Protein AF-A0A7X9BGU6-F1 (afdb_monomer_lite)

Foldseek 3Di:
DDDDDDDDDDPDDDDPPPPVVVVVCPQPVPCVVVDDCHVQPADDDDPCLVVVVDDDDDPPDDDPDDDDDDDFGHWAAQDCDPLVVQLVVLVVCVVVVVDPDPVRSVVSNVVSVVSVVVCVVQPHGGHDPSRVVSVVSVVVSVVVND

Secondary structure (DSSP, 8-state):
-------------SSTTSHHHHTTSTTTGGGGGS---GGGPPPPPPHHHHTT-PPPPPTT--------------B--SSSSHHHHHHHHHHHHHHTT-SS-HHHHHHHHHHHHHHHHHHHHH-TTPBPHHHHHHHHHHHHHHHHH-

Radius of gyration: 27.12 Å; chains: 1; bounding box: 100×24×58 Å

Sequence (146 aa):
MNKQSKMRRALGSGVAGVAALAMLATGTAHAANGTYYSSKQPYIVPQQALDMSYSAAPEGYTITYTEMLARHGSRGLSSYKYDALLKLMGQTASEVGGFVSEEAEQTFMANVQAIIDANVENGYGMLTGQGATQHQGIGSRAYQRN

pLDDT: mean 84.42, std 22.29, range [35.47, 98.81]

Structure (mmCIF, N/CA/C/O backbone):
data_AF-A0A7X9BGU6-F1
#
_entry.id   AF-A0A7X9BGU6-F1
#
loop_
_atom_site.group_PDB
_atom_site.id
_atom_site.type_symbol
_atom_site.label_atom_id
_atom_site.label_alt_id
_atom_site.label_comp_id
_atom_site.label_asym_id
_atom_site.label_entity_id
_atom_site.label_seq_id
_atom_site.pdbx_PDB_ins_code
_atom_site.Cartn_x
_atom_site.Cartn_y
_atom_site.Cartn_z
_atom_site.occupancy
_atom_site.B_iso_or_equiv
_atom_site.auth_seq_id
_atom_site.auth_comp_id
_atom_site.auth_asym_id
_atom_site.auth_atom_id
_atom_site.pdbx_PDB_model_num
ATOM 1 N N . MET A 1 1 ? 80.464 1.778 -5.301 1.00 38.81 1 MET A N 1
ATOM 2 C CA . MET A 1 1 ? 80.170 3.170 -5.709 1.00 38.81 1 MET A CA 1
ATOM 3 C C . MET A 1 1 ? 79.458 3.141 -7.057 1.00 38.81 1 MET A C 1
ATOM 5 O O . MET A 1 1 ? 80.130 2.949 -8.052 1.00 38.81 1 MET A O 1
ATOM 9 N N . ASN A 1 2 ? 78.123 3.213 -7.098 1.00 38.19 2 ASN A N 1
ATOM 10 C CA . ASN A 1 2 ? 77.386 4.219 -7.878 1.00 38.19 2 ASN A CA 1
ATOM 11 C C . ASN A 1 2 ? 75.885 4.136 -7.540 1.00 38.19 2 ASN A C 1
ATOM 13 O O . ASN A 1 2 ? 75.330 3.048 -7.410 1.00 38.19 2 ASN A O 1
ATOM 17 N N . LYS A 1 3 ? 75.269 5.296 -7.312 1.00 40.50 3 LYS A N 1
ATOM 18 C CA . LYS A 1 3 ? 73.901 5.502 -6.808 1.00 40.50 3 LYS A CA 1
ATOM 19 C C . LYS A 1 3 ? 72.955 5.887 -7.959 1.00 40.50 3 LYS A C 1
ATOM 21 O O . LYS A 1 3 ? 73.365 6.615 -8.852 1.00 40.50 3 LYS A O 1
ATOM 26 N N . GLN A 1 4 ? 71.670 5.554 -7.771 1.00 42.66 4 GLN A N 1
ATOM 27 C CA . GLN A 1 4 ? 70.460 6.032 -8.480 1.00 42.66 4 GLN A CA 1
ATOM 28 C C . GLN A 1 4 ? 70.170 5.367 -9.847 1.00 42.66 4 GLN A C 1
ATOM 30 O O . GLN A 1 4 ? 71.077 5.125 -10.618 1.00 42.66 4 GLN A O 1
ATOM 35 N N . SER A 1 5 ? 68.928 5.026 -10.224 1.00 40.66 5 SER A N 1
ATOM 36 C CA . SER A 1 5 ? 67.700 5.793 -10.009 1.00 40.66 5 SER A CA 1
ATOM 37 C C . SER A 1 5 ? 66.396 4.957 -10.085 1.00 40.66 5 SER A C 1
ATOM 39 O O . SER A 1 5 ? 66.222 4.130 -10.973 1.00 40.66 5 SER A O 1
ATOM 41 N N . LYS A 1 6 ? 65.471 5.301 -9.174 1.00 41.75 6 LYS A N 1
ATOM 42 C CA . LYS A 1 6 ? 64.017 5.503 -9.360 1.00 41.75 6 LYS A CA 1
ATOM 43 C C . LYS A 1 6 ? 63.105 4.298 -9.666 1.00 41.75 6 LYS A C 1
ATOM 45 O O . LYS A 1 6 ? 62.684 4.056 -10.788 1.00 41.75 6 LYS A O 1
ATOM 50 N N . MET A 1 7 ? 62.671 3.661 -8.576 1.00 44.88 7 MET A N 1
ATOM 51 C CA . MET A 1 7 ? 61.271 3.619 -8.108 1.00 44.88 7 MET A CA 1
ATOM 52 C C . MET A 1 7 ? 60.188 3.868 -9.187 1.00 44.88 7 MET A C 1
ATOM 54 O O . MET A 1 7 ? 59.762 5.001 -9.405 1.00 44.88 7 MET A O 1
ATOM 58 N N . ARG A 1 8 ? 59.677 2.795 -9.804 1.00 42.44 8 ARG A N 1
ATOM 59 C CA . 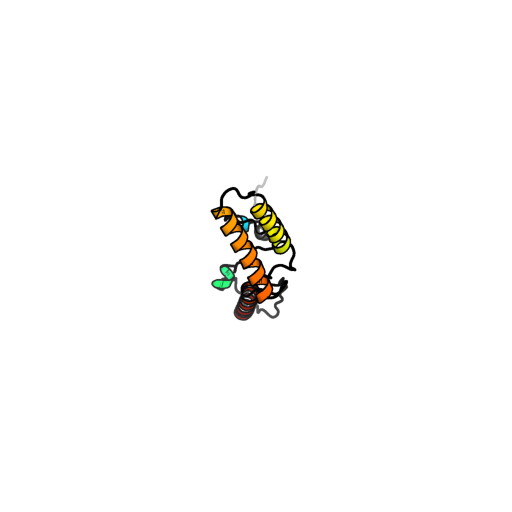ARG A 1 8 ? 58.374 2.798 -10.487 1.00 42.44 8 ARG A CA 1
ATOM 60 C C . ARG A 1 8 ? 57.310 2.371 -9.478 1.00 42.44 8 ARG A C 1
ATOM 62 O O . ARG A 1 8 ? 57.190 1.196 -9.148 1.00 42.44 8 ARG A O 1
ATOM 69 N N . ARG A 1 9 ? 56.597 3.360 -8.933 1.00 40.16 9 ARG A N 1
ATOM 70 C CA . ARG A 1 9 ? 55.419 3.168 -8.079 1.00 40.16 9 ARG A CA 1
ATOM 71 C C . ARG A 1 9 ? 54.343 2.422 -8.867 1.00 40.16 9 ARG A C 1
ATOM 73 O O . ARG A 1 9 ? 53.975 2.844 -9.959 1.00 40.16 9 ARG A O 1
ATOM 80 N N . ALA A 1 10 ? 53.856 1.337 -8.277 1.00 40.97 10 ALA A N 1
ATOM 81 C CA . ALA A 1 10 ? 52.674 0.615 -8.707 1.00 40.97 10 ALA A CA 1
ATOM 82 C C . ALA A 1 10 ? 51.470 1.570 -8.757 1.00 40.97 10 ALA A C 1
ATOM 84 O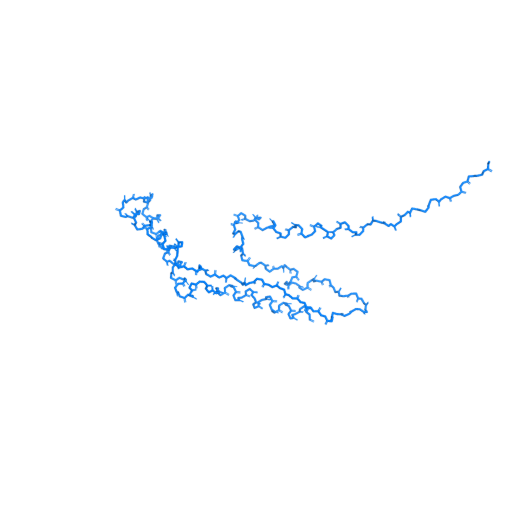 O . ALA A 1 10 ? 51.040 2.096 -7.732 1.00 40.97 10 ALA A O 1
ATOM 85 N N . LEU A 1 11 ? 50.951 1.807 -9.959 1.00 43.06 11 LEU A N 1
ATOM 86 C CA . LEU A 1 11 ? 49.657 2.435 -10.187 1.00 43.06 11 LEU A CA 1
ATOM 87 C C . LEU A 1 11 ? 48.675 1.286 -10.430 1.00 43.06 11 LEU A C 1
ATOM 89 O O . LEU A 1 11 ? 48.576 0.775 -11.540 1.00 43.06 11 LEU A O 1
ATOM 93 N N . GLY A 1 12 ? 48.042 0.780 -9.375 1.00 41.66 12 GLY A N 1
ATOM 94 C CA . GLY A 1 12 ? 47.244 -0.435 -9.517 1.00 41.66 12 GLY A CA 1
ATOM 95 C C . GLY A 1 12 ? 46.487 -0.831 -8.266 1.00 41.66 12 GLY A C 1
ATOM 96 O O . GLY A 1 12 ? 46.653 -1.948 -7.807 1.00 41.66 12 GLY A O 1
ATOM 97 N N . SER A 1 13 ? 45.686 0.073 -7.701 1.00 47.66 13 SER A N 1
ATOM 98 C CA . SER A 1 13 ? 44.652 -0.280 -6.715 1.00 47.66 13 SER A CA 1
ATOM 99 C C . SER A 1 13 ? 43.884 0.977 -6.304 1.00 47.66 13 SER A C 1
ATOM 101 O O . SER A 1 13 ? 44.252 1.638 -5.338 1.00 47.66 13 SER A O 1
ATOM 103 N N . GLY A 1 14 ? 42.850 1.357 -7.055 1.00 44.28 14 GLY A N 1
ATOM 104 C CA . GLY A 1 14 ? 42.048 2.539 -6.702 1.00 44.28 14 GLY A CA 1
ATOM 105 C C . GLY A 1 14 ? 40.561 2.484 -7.038 1.00 44.28 14 GLY A C 1
ATOM 106 O O . GLY A 1 14 ? 39.813 3.292 -6.510 1.00 44.28 14 GLY A O 1
ATOM 107 N N . VAL A 1 15 ? 40.098 1.547 -7.874 1.00 48.00 15 VAL A N 1
ATOM 108 C CA . VAL A 1 15 ? 38.728 1.631 -8.427 1.00 48.00 15 VAL A CA 1
ATOM 109 C C . VAL A 1 15 ? 37.765 0.580 -7.857 1.00 48.00 15 VAL A C 1
ATOM 111 O O . VAL A 1 15 ? 36.555 0.767 -7.901 1.00 48.00 15 VAL A O 1
ATOM 114 N N . ALA A 1 16 ? 38.255 -0.487 -7.222 1.00 44.34 16 ALA A N 1
ATOM 115 C CA . ALA A 1 16 ? 37.383 -1.571 -6.751 1.00 44.34 16 ALA A CA 1
ATOM 116 C C . ALA A 1 16 ? 36.647 -1.286 -5.421 1.00 44.34 16 ALA A C 1
ATOM 118 O O . ALA A 1 16 ? 35.746 -2.032 -5.053 1.00 44.34 16 ALA A O 1
ATOM 119 N N . GLY A 1 17 ? 37.007 -0.222 -4.690 1.00 35.47 17 GLY A N 1
ATOM 120 C CA . GLY A 1 17 ? 36.494 0.024 -3.333 1.00 35.47 17 GLY A CA 1
ATOM 121 C C . GLY A 1 17 ? 35.159 0.773 -3.241 1.00 35.47 17 GLY A C 1
ATOM 122 O O . GLY A 1 17 ? 34.499 0.702 -2.210 1.00 35.47 17 GLY A O 1
ATOM 123 N N . VAL A 1 18 ? 34.740 1.489 -4.290 1.00 44.72 18 VAL A N 1
ATOM 124 C CA . VAL A 1 18 ? 33.593 2.419 -4.194 1.00 44.72 18 VAL A CA 1
ATOM 125 C C . VAL A 1 18 ? 32.257 1.749 -4.547 1.00 44.72 18 VAL A C 1
ATOM 127 O O . VAL A 1 18 ? 31.220 2.121 -4.005 1.00 44.72 18 VAL A O 1
ATOM 130 N N . ALA A 1 19 ? 32.261 0.707 -5.384 1.00 44.03 19 ALA A N 1
ATOM 131 C CA . ALA A 1 19 ? 31.024 0.060 -5.834 1.00 44.03 19 ALA A CA 1
ATOM 132 C C . ALA A 1 19 ? 30.300 -0.729 -4.723 1.00 44.03 19 ALA A C 1
ATOM 134 O O . ALA A 1 19 ? 29.073 -0.816 -4.726 1.00 44.03 19 ALA A O 1
ATOM 135 N N . ALA A 1 20 ? 31.035 -1.264 -3.741 1.00 39.53 20 ALA A N 1
ATOM 136 C CA . ALA A 1 20 ? 30.449 -2.074 -2.672 1.00 39.53 20 ALA A CA 1
ATOM 137 C C . ALA A 1 20 ? 29.720 -1.243 -1.597 1.00 39.53 20 ALA A C 1
ATOM 139 O O . ALA A 1 20 ? 28.788 -1.744 -0.972 1.00 39.53 20 ALA A O 1
ATOM 140 N N . LEU A 1 21 ? 30.084 0.034 -1.402 1.00 37.50 21 LEU A N 1
ATOM 141 C CA . LEU A 1 21 ? 29.443 0.882 -0.386 1.00 37.50 21 LEU A CA 1
ATOM 142 C C . LEU A 1 21 ? 28.041 1.365 -0.796 1.00 37.50 21 LEU A C 1
ATOM 144 O O . LEU A 1 21 ? 27.200 1.596 0.069 1.00 37.50 21 LEU A O 1
ATOM 148 N N . ALA A 1 22 ? 27.757 1.484 -2.097 1.00 46.12 22 ALA A N 1
ATOM 149 C CA . ALA A 1 22 ? 26.467 1.985 -2.579 1.00 46.12 22 ALA A CA 1
ATOM 150 C C . ALA A 1 22 ? 25.320 0.967 -2.416 1.00 46.12 22 ALA A C 1
ATOM 152 O O . ALA A 1 22 ? 24.167 1.360 -2.242 1.00 46.12 22 ALA A O 1
ATOM 153 N N . MET A 1 23 ? 25.621 -0.338 -2.422 1.00 41.81 23 MET A N 1
ATOM 154 C CA . MET A 1 23 ? 24.595 -1.388 -2.326 1.00 41.81 23 MET A CA 1
ATOM 155 C C . MET A 1 23 ? 24.080 -1.630 -0.899 1.00 41.81 23 MET A C 1
ATOM 157 O O . MET A 1 23 ? 23.014 -2.214 -0.729 1.00 41.81 23 MET A O 1
ATOM 161 N N . LEU A 1 24 ? 24.789 -1.153 0.129 1.00 37.25 24 LEU A N 1
ATOM 162 C CA . LEU A 1 24 ? 24.379 -1.287 1.534 1.00 37.25 24 LEU A CA 1
ATOM 163 C C . LEU A 1 24 ? 23.443 -0.160 2.011 1.00 37.25 24 LEU A C 1
ATOM 165 O O . LEU A 1 24 ? 22.804 -0.302 3.051 1.00 37.25 24 LEU A O 1
ATOM 169 N N . ALA A 1 25 ? 23.329 0.943 1.264 1.00 43.69 25 ALA A N 1
ATOM 170 C CA . ALA A 1 25 ? 22.575 2.123 1.695 1.00 43.69 25 ALA A CA 1
ATOM 171 C C . ALA A 1 25 ? 21.079 2.094 1.323 1.00 43.69 25 ALA A C 1
ATOM 173 O O . ALA A 1 25 ? 20.278 2.809 1.921 1.00 43.69 25 ALA A O 1
ATOM 174 N N . THR A 1 26 ? 20.658 1.278 0.355 1.00 47.28 26 THR A N 1
ATOM 175 C CA . THR A 1 26 ? 19.276 1.333 -0.158 1.00 47.28 26 THR A CA 1
ATOM 176 C C . THR A 1 26 ? 18.253 0.637 0.742 1.00 47.28 26 THR A C 1
ATOM 178 O O . THR A 1 26 ? 17.073 0.977 0.685 1.00 47.28 26 THR A O 1
ATOM 181 N N . GLY A 1 27 ? 18.684 -0.281 1.616 1.00 43.56 27 GLY A N 1
ATOM 182 C CA . GLY A 1 27 ? 17.794 -1.000 2.537 1.00 43.56 27 GLY A CA 1
ATOM 183 C C . GLY A 1 27 ? 17.466 -0.260 3.841 1.00 43.56 27 GLY A C 1
ATOM 184 O O . GLY A 1 27 ? 16.444 -0.548 4.459 1.00 43.56 27 GLY A O 1
ATOM 185 N N . THR A 1 28 ? 18.303 0.693 4.264 1.00 45.38 28 THR A N 1
ATOM 186 C CA . THR A 1 28 ? 18.206 1.359 5.580 1.00 45.38 28 THR A CA 1
ATOM 187 C C . THR A 1 28 ? 17.890 2.854 5.505 1.00 45.38 28 THR A C 1
ATOM 189 O O . THR A 1 28 ? 17.472 3.433 6.504 1.00 45.38 28 THR A O 1
ATOM 192 N N . ALA A 1 29 ? 18.018 3.489 4.335 1.00 47.06 29 ALA A N 1
ATOM 193 C CA . ALA A 1 29 ? 17.922 4.947 4.209 1.00 47.06 29 ALA A CA 1
ATOM 194 C C . ALA A 1 29 ? 16.522 5.557 4.437 1.00 47.06 29 ALA A C 1
ATOM 196 O O . ALA A 1 29 ? 16.408 6.775 4.517 1.00 47.06 29 ALA A O 1
ATOM 197 N N . HIS A 1 30 ? 15.450 4.766 4.548 1.00 54.19 30 HIS A N 1
ATOM 198 C CA . HIS A 1 30 ? 14.084 5.308 4.451 1.00 54.19 30 HIS A CA 1
ATOM 199 C C . HIS A 1 30 ? 13.278 5.335 5.758 1.00 54.19 30 HIS A C 1
ATOM 201 O O . HIS A 1 30 ? 12.177 5.874 5.765 1.00 54.19 30 HIS A O 1
ATOM 207 N N . ALA A 1 31 ? 13.851 4.900 6.889 1.00 53.16 31 ALA A N 1
ATOM 208 C CA . ALA A 1 31 ? 13.346 5.290 8.215 1.00 53.16 31 ALA A CA 1
ATOM 209 C C . ALA A 1 31 ? 13.680 6.762 8.567 1.00 53.16 31 ALA A C 1
ATOM 211 O O . ALA A 1 31 ? 13.370 7.229 9.662 1.00 53.16 31 ALA A O 1
ATOM 212 N N . ALA A 1 32 ? 14.319 7.499 7.647 1.00 51.91 32 ALA A N 1
ATOM 213 C CA . ALA A 1 32 ? 14.853 8.843 7.862 1.00 51.91 32 ALA A CA 1
ATOM 214 C C . ALA A 1 32 ? 13.796 9.904 8.229 1.00 51.91 32 ALA A C 1
ATOM 216 O O . ALA A 1 32 ? 14.144 10.890 8.868 1.00 51.91 32 ALA A O 1
ATOM 217 N N . ASN A 1 33 ? 12.515 9.681 7.908 1.00 60.72 33 ASN A N 1
ATOM 218 C CA . ASN A 1 33 ? 11.415 10.597 8.252 1.00 60.72 33 ASN A CA 1
ATOM 219 C C . ASN A 1 33 ? 10.553 10.108 9.435 1.00 60.72 33 ASN A C 1
ATOM 221 O O . ASN A 1 33 ? 9.403 10.517 9.566 1.00 60.72 33 ASN A O 1
ATOM 225 N N . GLY A 1 34 ? 11.059 9.189 10.267 1.00 67.69 34 GLY A N 1
ATOM 226 C CA . GLY A 1 34 ? 10.332 8.689 11.444 1.00 67.69 34 GLY A CA 1
ATOM 227 C C . GLY A 1 34 ? 9.149 7.766 11.125 1.00 67.69 34 GLY A C 1
ATOM 228 O O . GLY A 1 34 ? 8.305 7.522 11.983 1.00 67.69 34 GLY A O 1
ATOM 229 N N . THR A 1 35 ? 9.074 7.243 9.898 1.00 78.00 35 THR A N 1
ATOM 230 C CA . THR A 1 35 ? 8.050 6.279 9.476 1.00 78.00 35 THR A CA 1
ATOM 231 C C . THR A 1 35 ? 8.645 4.877 9.367 1.00 78.00 35 THR A C 1
ATOM 233 O O . THR A 1 35 ? 9.721 4.673 8.807 1.00 78.00 35 THR A O 1
ATOM 236 N N . TYR A 1 36 ? 7.942 3.888 9.925 1.00 90.69 36 TYR A N 1
ATOM 237 C CA . TYR A 1 36 ? 8.439 2.516 10.091 1.00 90.69 36 TYR A CA 1
ATOM 238 C C . TYR A 1 36 ? 7.528 1.499 9.389 1.00 90.69 36 TYR A C 1
ATOM 240 O O . TYR A 1 36 ? 6.998 0.576 10.003 1.00 90.69 36 TYR A O 1
ATOM 248 N N . TYR A 1 37 ? 7.331 1.656 8.077 1.00 91.44 37 TYR A N 1
ATOM 249 C CA . TYR A 1 37 ? 6.396 0.823 7.303 1.00 91.44 37 TYR A CA 1
ATOM 250 C C . TYR A 1 37 ? 6.916 -0.577 6.946 1.00 91.44 37 TYR A C 1
ATOM 252 O O . TYR A 1 37 ? 6.183 -1.376 6.356 1.00 91.44 37 TYR A O 1
ATOM 260 N N . SER A 1 38 ? 8.162 -0.917 7.297 1.00 93.06 38 SER A N 1
ATOM 261 C CA . SER A 1 38 ? 8.778 -2.199 6.921 1.00 93.06 38 SER A CA 1
ATOM 262 C C . SER A 1 38 ? 8.647 -2.440 5.398 1.00 93.06 38 SER A C 1
ATOM 264 O O . SER A 1 38 ? 8.720 -1.512 4.595 1.00 93.06 38 SER A O 1
ATOM 266 N N . SER A 1 39 ? 8.384 -3.677 4.974 1.00 93.12 39 SER A N 1
ATOM 267 C CA . SER A 1 39 ? 8.146 -4.065 3.574 1.00 93.12 39 SER A CA 1
ATOM 268 C C . SER A 1 39 ? 6.837 -3.534 2.957 1.00 93.12 39 SER A C 1
ATOM 270 O O . SER A 1 39 ? 6.477 -3.971 1.858 1.00 93.12 39 SER A O 1
ATOM 272 N N . LYS A 1 40 ? 6.087 -2.669 3.662 1.00 95.25 40 LYS A N 1
ATOM 273 C CA . LYS A 1 40 ? 4.867 -1.992 3.174 1.00 95.25 40 LYS A CA 1
ATOM 274 C C . LYS A 1 40 ? 5.142 -0.536 2.792 1.00 95.25 40 LYS A C 1
ATOM 276 O O . LYS A 1 40 ? 4.219 0.153 2.375 1.00 95.25 40 LYS A O 1
ATOM 281 N N . GLN A 1 41 ? 6.395 -0.086 2.900 1.00 94.88 41 GLN A N 1
ATOM 282 C CA . GLN A 1 41 ? 6.846 1.199 2.378 1.00 94.88 41 GLN A CA 1
ATOM 283 C C . GLN A 1 41 ? 6.412 1.354 0.908 1.00 94.88 41 GLN A C 1
ATOM 285 O O . GLN A 1 41 ? 6.833 0.546 0.073 1.00 94.88 41 GLN A O 1
ATOM 290 N N . PRO A 1 42 ? 5.592 2.368 0.567 1.00 94.94 42 PRO A N 1
ATOM 291 C CA . PRO A 1 42 ? 5.272 2.659 -0.824 1.00 94.94 42 PRO A CA 1
ATOM 292 C C . PRO A 1 42 ? 6.538 2.935 -1.636 1.00 94.94 42 PRO A C 1
ATOM 294 O O . PRO A 1 42 ? 7.481 3.545 -1.124 1.00 94.94 42 PRO A O 1
ATOM 297 N N . TYR A 1 43 ? 6.551 2.507 -2.901 1.00 94.88 43 TYR A N 1
ATOM 298 C CA . TYR A 1 43 ? 7.681 2.753 -3.795 1.00 94.88 43 TYR A CA 1
ATOM 299 C C . TYR A 1 43 ? 7.913 4.257 -3.965 1.00 94.88 43 TYR A C 1
ATOM 301 O O . TYR A 1 43 ? 7.002 4.994 -4.350 1.00 94.88 43 TYR A O 1
ATOM 309 N N . ILE A 1 44 ? 9.142 4.690 -3.697 1.00 93.12 44 ILE A N 1
ATOM 310 C CA . ILE A 1 44 ? 9.597 6.063 -3.897 1.00 93.12 44 ILE A CA 1
ATOM 311 C C . ILE A 1 44 ? 10.355 6.096 -5.215 1.00 93.12 44 ILE A C 1
ATOM 313 O O . ILE A 1 44 ? 11.272 5.302 -5.434 1.00 93.12 44 ILE A O 1
ATOM 317 N N . VAL A 1 45 ? 9.961 7.003 -6.103 1.00 92.62 45 VAL A N 1
ATOM 318 C CA . VAL A 1 45 ? 10.645 7.164 -7.384 1.00 92.62 45 VAL A CA 1
ATOM 319 C C . VAL A 1 45 ? 12.030 7.771 -7.127 1.00 92.62 45 VAL A C 1
ATOM 321 O O . VAL A 1 45 ? 12.105 8.829 -6.503 1.00 92.62 45 VAL A O 1
ATOM 324 N N . PRO A 1 46 ? 13.129 7.145 -7.589 1.00 89.12 46 PRO A N 1
ATOM 325 C CA . PRO A 1 46 ? 14.458 7.733 -7.459 1.00 89.12 46 PRO A CA 1
ATOM 326 C C . PRO A 1 46 ? 14.554 9.042 -8.248 1.00 89.12 46 PRO A C 1
ATOM 328 O O . PRO A 1 46 ? 14.130 9.084 -9.401 1.00 89.12 46 PRO A O 1
ATOM 331 N N . GLN A 1 47 ? 15.180 10.076 -7.678 1.00 90.75 47 GLN A N 1
ATOM 332 C CA . GLN A 1 47 ? 15.328 11.380 -8.344 1.00 90.75 47 GLN A CA 1
ATOM 333 C C . GLN A 1 47 ? 16.029 11.265 -9.708 1.00 90.75 47 GLN A C 1
ATOM 335 O O . GLN A 1 47 ? 15.585 11.844 -10.692 1.00 90.75 47 GLN A O 1
ATOM 340 N N . GLN A 1 48 ? 17.059 10.419 -9.805 1.00 90.00 48 GLN A N 1
ATOM 341 C CA . GLN A 1 48 ? 17.751 10.137 -11.071 1.00 90.00 48 GLN A CA 1
ATOM 342 C C . GLN A 1 48 ? 16.820 9.595 -12.164 1.00 90.00 48 GLN A C 1
ATOM 344 O O . GLN A 1 48 ? 17.042 9.845 -13.344 1.00 90.00 48 GLN A O 1
ATOM 349 N N . ALA A 1 49 ? 15.775 8.859 -11.770 1.00 90.38 49 ALA A N 1
ATOM 350 C CA . ALA A 1 49 ? 14.780 8.325 -12.690 1.00 90.38 49 ALA A CA 1
ATOM 351 C C . ALA A 1 49 ? 13.791 9.398 -13.169 1.00 90.38 49 ALA A C 1
ATOM 353 O O . ALA A 1 49 ? 13.178 9.220 -14.215 1.00 90.38 49 ALA A O 1
ATOM 354 N N . LEU A 1 50 ? 13.597 10.471 -12.395 1.00 89.88 50 LEU A N 1
ATOM 355 C CA . LEU A 1 50 ? 12.761 11.612 -12.779 1.00 89.88 50 LEU A CA 1
ATOM 356 C C . LEU A 1 50 ? 13.512 12.536 -13.737 1.00 89.88 50 LEU A C 1
ATOM 358 O O . LEU A 1 50 ? 12.963 12.932 -14.759 1.00 89.88 50 LEU A O 1
ATOM 362 N N . ASP A 1 51 ? 14.779 12.810 -13.435 1.00 93.56 51 ASP A N 1
ATOM 363 C CA . ASP A 1 51 ? 15.603 13.744 -14.210 1.00 93.56 51 ASP A CA 1
ATOM 364 C C . ASP A 1 51 ? 16.327 13.066 -15.387 1.00 93.56 51 ASP A C 1
ATOM 366 O O . ASP A 1 51 ? 17.090 13.714 -16.100 1.00 93.56 51 ASP A O 1
ATOM 370 N N . MET A 1 52 ? 16.134 11.753 -15.568 1.00 90.44 52 MET A N 1
ATOM 371 C CA . MET A 1 52 ? 16.820 10.922 -16.568 1.00 90.44 52 MET A CA 1
ATOM 372 C C . MET A 1 52 ? 18.349 11.092 -16.552 1.00 90.44 52 MET A C 1
ATOM 374 O O . MET A 1 52 ? 19.015 11.020 -17.581 1.00 90.44 52 MET A O 1
ATOM 378 N N . SER A 1 53 ? 18.925 11.285 -15.364 1.00 93.81 53 SER A N 1
ATOM 379 C CA . SER A 1 53 ? 20.336 11.645 -15.162 1.00 93.81 53 SER A CA 1
ATOM 380 C C . SER A 1 53 ? 21.269 10.439 -14.991 1.00 93.81 53 SER A C 1
ATOM 382 O O . SER A 1 53 ? 22.328 10.529 -14.365 1.00 93.81 53 SER A O 1
ATOM 384 N N . TYR A 1 54 ? 20.883 9.287 -15.543 1.00 93.06 54 TYR A N 1
ATOM 385 C CA . TYR A 1 54 ? 21.739 8.104 -15.579 1.00 93.06 54 TYR A CA 1
ATOM 386 C C . TYR A 1 54 ? 22.936 8.323 -16.510 1.00 93.06 54 TYR A C 1
ATOM 388 O O . TYR A 1 54 ? 22.842 9.015 -17.521 1.00 93.06 54 TYR A O 1
ATOM 396 N N . SER A 1 55 ? 24.077 7.714 -16.182 1.00 93.25 55 SER A N 1
ATOM 397 C CA . SER A 1 55 ? 25.262 7.775 -17.038 1.00 93.25 55 SER A CA 1
ATOM 398 C C . SER A 1 55 ? 24.977 7.169 -18.412 1.00 93.25 55 SER A C 1
ATOM 400 O O . SER A 1 55 ? 24.462 6.053 -18.497 1.00 93.25 55 SER A O 1
ATOM 402 N N . ALA A 1 56 ? 25.371 7.873 -19.471 1.00 91.69 56 ALA A N 1
ATOM 403 C CA . ALA A 1 56 ? 25.300 7.362 -20.834 1.00 91.69 56 ALA A CA 1
ATOM 404 C C . ALA A 1 56 ? 26.276 6.192 -21.066 1.00 91.69 56 ALA A C 1
ATOM 406 O O . ALA A 1 56 ? 27.280 6.048 -20.360 1.00 91.69 56 ALA A O 1
ATOM 407 N N . ALA A 1 57 ? 25.996 5.377 -22.087 1.00 93.25 57 ALA A N 1
ATOM 408 C CA . ALA A 1 57 ? 26.957 4.398 -22.583 1.00 93.25 57 ALA A CA 1
ATOM 409 C C . ALA A 1 57 ? 28.216 5.114 -23.122 1.00 93.25 57 ALA A C 1
ATOM 411 O O . ALA A 1 57 ? 28.094 6.203 -23.692 1.00 93.25 57 ALA A O 1
ATOM 412 N N . PRO A 1 58 ? 29.422 4.538 -22.956 1.00 96.38 58 PRO A N 1
ATOM 413 C CA . PRO A 1 58 ? 30.633 5.097 -23.547 1.00 96.38 58 PRO A CA 1
ATOM 414 C C . PRO A 1 58 ? 30.540 5.200 -25.071 1.00 96.38 58 PRO A C 1
ATOM 416 O O . PRO A 1 58 ? 29.805 4.450 -25.716 1.00 96.38 58 PRO A O 1
ATOM 419 N N . GLU A 1 59 ? 31.348 6.083 -25.655 1.00 96.94 59 GLU A N 1
ATOM 420 C CA . GLU A 1 59 ? 31.463 6.192 -27.108 1.00 96.94 59 GLU A CA 1
ATOM 421 C C . GLU A 1 59 ? 31.804 4.827 -27.738 1.00 96.94 59 GLU A C 1
ATOM 423 O O . GLU A 1 59 ? 32.678 4.101 -27.260 1.00 96.94 59 GLU A O 1
ATOM 428 N N . GLY A 1 60 ? 31.075 4.461 -28.795 1.00 97.44 60 GLY A N 1
ATOM 429 C CA . GLY A 1 60 ? 31.216 3.174 -29.482 1.00 97.44 60 GLY A CA 1
ATOM 430 C C . GLY A 1 60 ? 30.419 2.009 -28.879 1.00 97.44 60 GLY A C 1
ATOM 431 O O . GLY A 1 60 ? 30.421 0.928 -29.466 1.00 97.44 60 GLY A O 1
ATOM 432 N N . TYR A 1 61 ? 29.709 2.205 -27.762 1.00 97.12 61 TYR A N 1
ATOM 433 C CA . TYR A 1 61 ? 28.843 1.190 -27.153 1.00 97.12 61 TYR A CA 1
ATOM 434 C C . TYR A 1 61 ? 27.363 1.546 -27.310 1.00 97.12 61 TYR A C 1
ATOM 436 O O . TYR A 1 61 ? 26.971 2.706 -27.212 1.00 97.1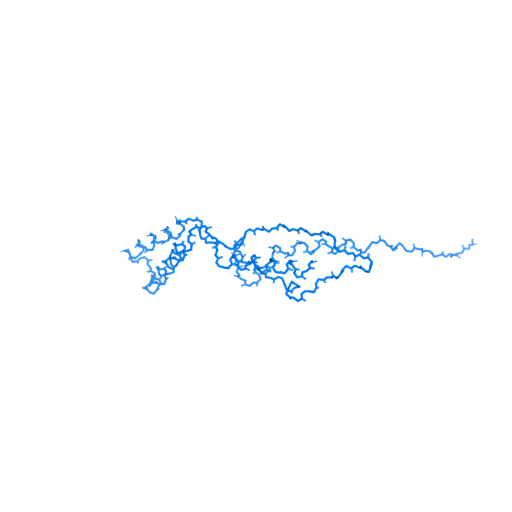2 61 TYR A O 1
ATOM 444 N N . THR A 1 62 ? 26.527 0.525 -27.505 1.00 95.31 62 THR A N 1
ATOM 445 C CA . THR A 1 62 ? 25.066 0.657 -27.522 1.00 95.31 62 THR A CA 1
ATOM 446 C C . THR A 1 62 ? 24.428 -0.362 -26.584 1.00 95.31 62 THR A C 1
ATOM 448 O O . THR A 1 62 ? 24.964 -1.455 -26.383 1.00 95.31 62 THR A O 1
ATOM 451 N N . ILE A 1 63 ? 23.291 -0.002 -25.993 1.00 93.75 63 ILE A N 1
ATOM 452 C CA . ILE A 1 63 ? 22.507 -0.901 -25.146 1.00 93.75 63 ILE A CA 1
ATOM 453 C C . ILE A 1 63 ? 21.727 -1.837 -26.070 1.00 93.75 63 ILE A C 1
ATOM 455 O O . ILE A 1 63 ? 20.882 -1.393 -26.839 1.00 93.75 63 ILE A O 1
ATOM 459 N N . THR A 1 64 ? 22.008 -3.137 -26.004 1.00 96.19 64 THR A N 1
ATOM 460 C CA . THR A 1 64 ? 21.332 -4.151 -26.836 1.00 96.19 64 THR A CA 1
ATOM 461 C C . THR A 1 64 ? 20.315 -4.991 -26.069 1.00 96.19 64 THR A C 1
ATOM 463 O O . THR A 1 64 ? 19.518 -5.697 -26.682 1.00 96.19 64 THR A O 1
ATOM 466 N N . TYR A 1 65 ? 20.334 -4.937 -24.736 1.00 96.69 65 TYR A N 1
ATOM 467 C CA . TYR A 1 65 ? 19.460 -5.727 -23.876 1.00 96.69 65 TYR A CA 1
ATOM 468 C C . TYR A 1 65 ? 19.192 -5.011 -22.552 1.00 96.69 65 TYR A C 1
ATOM 470 O O . TYR A 1 65 ? 20.061 -4.327 -22.008 1.00 96.69 65 TYR A O 1
ATOM 478 N N . THR A 1 66 ? 17.988 -5.201 -22.016 1.00 96.62 66 THR A N 1
ATOM 479 C CA . THR A 1 66 ? 17.605 -4.755 -20.677 1.00 96.62 66 THR A CA 1
ATOM 480 C C . THR A 1 66 ? 16.680 -5.787 -20.039 1.00 96.62 66 THR A C 1
ATOM 482 O O . THR A 1 66 ? 15.884 -6.422 -20.728 1.00 96.62 66 THR A O 1
ATOM 485 N N . GLU A 1 67 ? 16.762 -5.940 -18.721 1.00 96.75 67 GLU A N 1
ATOM 486 C CA . GLU A 1 67 ? 15.884 -6.818 -17.949 1.00 96.75 67 GLU A CA 1
ATOM 487 C C . GLU A 1 67 ? 15.437 -6.149 -16.649 1.00 96.75 67 GLU A C 1
ATOM 489 O O . GLU A 1 67 ? 16.074 -5.219 -16.144 1.00 96.75 67 GLU A O 1
ATOM 494 N N . MET A 1 68 ? 14.308 -6.610 -16.110 1.00 95.38 68 MET A N 1
ATOM 495 C CA . MET A 1 68 ? 13.743 -6.101 -14.867 1.00 95.38 68 MET A CA 1
ATOM 496 C C . MET A 1 68 ? 13.034 -7.217 -14.104 1.00 95.38 68 MET A C 1
ATOM 498 O O . MET A 1 68 ? 12.226 -7.953 -14.664 1.00 95.38 68 MET A O 1
ATOM 502 N N . LEU A 1 69 ? 13.264 -7.253 -12.793 1.00 97.38 69 LEU A N 1
ATOM 503 C CA . LEU A 1 69 ? 12.428 -7.961 -11.833 1.00 97.38 69 LEU A CA 1
ATOM 504 C C . LEU A 1 69 ? 11.855 -6.937 -10.855 1.00 97.38 69 LEU A C 1
ATOM 506 O O . LEU A 1 69 ? 12.599 -6.223 -10.185 1.00 97.38 69 LEU A O 1
ATOM 510 N N . ALA A 1 70 ? 10.532 -6.873 -10.763 1.00 96.25 70 ALA A N 1
ATOM 511 C CA . ALA A 1 70 ? 9.838 -6.008 -9.821 1.00 96.25 70 ALA A CA 1
ATOM 512 C C . ALA A 1 70 ? 8.860 -6.833 -8.981 1.00 96.25 70 ALA A C 1
ATOM 514 O O . ALA A 1 70 ? 8.144 -7.691 -9.499 1.00 96.25 70 ALA A O 1
ATOM 515 N N . ARG A 1 71 ? 8.800 -6.550 -7.675 1.00 98.00 71 ARG A N 1
ATOM 516 C CA . ARG A 1 71 ? 7.686 -7.004 -6.833 1.00 98.00 71 ARG A CA 1
ATOM 517 C C . ARG A 1 71 ? 6.393 -6.337 -7.316 1.00 98.00 71 ARG A C 1
ATOM 519 O O . ARG A 1 71 ? 6.456 -5.268 -7.907 1.00 98.00 71 ARG A O 1
ATOM 526 N N . HIS A 1 72 ? 5.242 -6.932 -7.004 1.00 98.19 72 HIS A N 1
ATOM 527 C CA . HIS A 1 72 ? 3.943 -6.266 -7.114 1.00 98.19 72 HIS A CA 1
ATOM 528 C C . HIS A 1 72 ? 3.904 -4.911 -6.369 1.00 98.19 72 HIS A C 1
ATOM 530 O O . HIS A 1 72 ? 4.574 -4.735 -5.347 1.00 98.19 72 HIS A O 1
ATOM 536 N N . GLY A 1 73 ? 3.045 -3.999 -6.832 1.00 97.88 73 GLY A N 1
ATOM 537 C CA . GLY A 1 73 ? 2.784 -2.709 -6.184 1.00 97.88 73 GLY A CA 1
ATOM 538 C C . GLY A 1 73 ? 1.972 -2.823 -4.888 1.00 97.88 73 GLY A C 1
ATOM 539 O O . GLY A 1 73 ? 1.628 -3.923 -4.444 1.00 97.88 73 GLY A O 1
ATOM 540 N N . SER A 1 74 ? 1.649 -1.682 -4.277 1.00 98.50 74 SER A N 1
ATOM 541 C CA . SER A 1 74 ? 0.803 -1.598 -3.076 1.00 98.50 74 SER A CA 1
ATOM 542 C C . SER A 1 74 ? -0.525 -2.357 -3.238 1.00 98.50 74 SER A C 1
ATOM 544 O O . SER A 1 74 ? -1.196 -2.264 -4.267 1.00 98.50 74 SER A O 1
ATOM 546 N N . ARG A 1 75 ? -0.919 -3.103 -2.202 1.00 98.75 75 ARG A N 1
ATOM 547 C CA . ARG A 1 75 ? -2.170 -3.877 -2.136 1.00 98.75 75 ARG A CA 1
ATOM 548 C C . ARG A 1 75 ? -2.938 -3.521 -0.865 1.00 98.75 75 ARG A C 1
ATOM 550 O O . ARG A 1 75 ? -2.325 -3.053 0.096 1.00 98.75 75 ARG A O 1
ATOM 557 N N . GLY A 1 76 ? -4.249 -3.753 -0.876 1.00 98.44 76 GLY A N 1
ATOM 558 C CA . GLY A 1 76 ? -5.093 -3.680 0.318 1.00 98.44 76 GLY A CA 1
ATOM 559 C C . GLY A 1 76 ? -4.762 -4.773 1.344 1.00 98.44 76 GLY A C 1
ATOM 560 O O . GLY A 1 76 ? -3.838 -5.576 1.162 1.00 98.44 76 GLY A O 1
ATOM 561 N N . LEU A 1 77 ? -5.533 -4.823 2.431 1.00 98.56 77 LEU A N 1
ATOM 562 C CA . LEU A 1 77 ? -5.470 -5.908 3.411 1.00 98.56 77 LEU A CA 1
ATOM 563 C C . LEU A 1 77 ? -5.750 -7.238 2.719 1.00 98.56 77 LEU A C 1
ATOM 565 O O . LEU A 1 77 ? -6.650 -7.326 1.898 1.00 98.56 77 LEU A O 1
ATOM 569 N N . SER A 1 78 ? -5.010 -8.291 3.063 1.00 98.12 78 SER A N 1
ATOM 570 C CA . SER A 1 78 ? -5.122 -9.588 2.380 1.00 98.12 78 SER A CA 1
ATOM 571 C C . SER A 1 78 ? -6.493 -10.254 2.521 1.00 98.12 78 SER A C 1
ATOM 573 O O . SER A 1 78 ? -6.881 -11.042 1.670 1.00 98.12 78 SER A O 1
ATOM 575 N N . SER A 1 79 ? -7.179 -9.992 3.630 1.00 98.50 79 SER A N 1
ATOM 576 C CA . SER A 1 79 ? -8.441 -10.611 4.033 1.00 98.50 79 SER A CA 1
ATOM 577 C C . SER A 1 79 ? -9.033 -9.812 5.192 1.00 98.50 79 SER A C 1
ATOM 579 O O . SER A 1 79 ? -8.276 -9.155 5.914 1.00 98.50 79 SER A O 1
ATOM 581 N N . TYR A 1 80 ? -10.334 -9.956 5.432 1.00 98.38 80 TYR A N 1
ATOM 582 C CA . TYR A 1 80 ? -10.995 -9.420 6.621 1.00 98.38 80 TYR A CA 1
ATOM 583 C C . TYR A 1 80 ? -10.449 -10.113 7.879 1.00 98.38 80 TYR A C 1
ATOM 585 O O . TYR A 1 80 ? -10.736 -11.285 8.124 1.00 98.38 80 TYR A O 1
ATOM 593 N N . LYS A 1 81 ? -9.553 -9.442 8.613 1.00 98.56 81 LYS A N 1
ATOM 594 C CA . LYS A 1 81 ? -8.824 -10.039 9.748 1.00 98.56 81 LYS A CA 1
ATOM 595 C C . LYS A 1 81 ? -8.396 -9.001 10.776 1.00 98.56 81 LYS A C 1
ATOM 597 O O . LYS A 1 81 ? -8.906 -9.012 11.885 1.00 98.56 81 LYS A O 1
ATOM 602 N N . TYR A 1 82 ? -7.430 -8.141 10.449 1.00 98.38 82 TYR A N 1
ATOM 603 C CA . TYR A 1 82 ? -6.914 -7.163 11.418 1.00 98.38 82 TYR A CA 1
ATOM 604 C C . TYR A 1 82 ? -7.985 -6.135 11.780 1.00 98.38 82 TYR A C 1
ATOM 606 O O . TYR A 1 82 ? -8.263 -5.888 12.945 1.00 98.38 82 TYR A O 1
ATOM 614 N N . ASP A 1 83 ? -8.612 -5.600 10.748 1.00 98.38 83 ASP A N 1
ATOM 615 C CA . ASP A 1 83 ? -9.766 -4.718 10.786 1.00 98.38 83 ASP A CA 1
ATOM 616 C C . ASP A 1 83 ? -10.989 -5.367 11.450 1.00 98.38 83 ASP A C 1
ATOM 618 O O . ASP A 1 83 ? -11.617 -4.747 12.304 1.00 98.38 83 ASP A O 1
ATOM 622 N N . ALA A 1 84 ? -11.280 -6.634 11.141 1.00 98.38 84 ALA A N 1
ATOM 623 C CA . ALA A 1 84 ? -12.345 -7.392 11.801 1.00 98.38 84 ALA A CA 1
ATOM 624 C C . ALA A 1 84 ? -12.144 -7.475 13.321 1.00 98.38 84 ALA A C 1
ATOM 626 O O . ALA A 1 84 ? -13.045 -7.169 14.100 1.00 98.38 84 ALA A O 1
ATOM 627 N N . LEU A 1 85 ? -10.939 -7.868 13.739 1.00 98.81 85 LEU A N 1
ATOM 628 C CA . LEU A 1 85 ? -10.598 -8.036 15.149 1.00 98.81 85 LEU A CA 1
ATOM 629 C C . LEU A 1 85 ? -10.589 -6.696 15.893 1.00 98.81 85 LEU A C 1
ATOM 631 O O . LEU A 1 85 ? -11.075 -6.629 17.019 1.00 98.81 85 LEU A O 1
ATOM 635 N N . LEU A 1 86 ? -10.101 -5.624 15.262 1.00 98.75 86 LEU A N 1
ATOM 636 C CA . LEU A 1 86 ? -10.159 -4.277 15.834 1.00 98.75 86 LEU A CA 1
ATOM 637 C C . LEU A 1 86 ? -11.598 -3.767 15.961 1.00 98.75 86 LEU A C 1
ATOM 639 O O . LEU A 1 86 ? -11.918 -3.133 16.962 1.00 98.75 86 LEU A O 1
ATOM 643 N N . LYS A 1 87 ? -12.477 -4.081 15.001 1.00 98.69 87 LYS A N 1
ATOM 644 C CA . LYS A 1 87 ? -13.901 -3.735 15.086 1.00 98.69 87 LYS A CA 1
ATOM 645 C C . LYS A 1 87 ? -14.569 -4.417 16.278 1.00 98.69 87 LYS A C 1
ATOM 647 O O . LYS A 1 87 ? -15.236 -3.738 17.050 1.00 98.69 87 LYS A O 1
ATOM 652 N N . LEU A 1 88 ? -14.345 -5.720 16.457 1.00 98.69 88 LEU A N 1
ATOM 653 C CA . LEU A 1 88 ? -14.882 -6.468 17.601 1.00 98.69 88 LEU A CA 1
ATOM 654 C C . LEU A 1 88 ? -14.350 -5.921 18.935 1.00 98.69 88 LEU A C 1
ATOM 656 O O . LEU A 1 88 ? -15.126 -5.690 19.856 1.00 98.69 88 LEU A O 1
ATOM 660 N N . MET A 1 89 ? -13.042 -5.649 19.023 1.00 98.81 89 MET A N 1
ATOM 661 C CA . MET A 1 89 ? -12.439 -5.034 20.211 1.00 98.81 89 MET A CA 1
ATOM 662 C C . MET A 1 89 ? -13.063 -3.667 20.522 1.00 98.81 89 MET A C 1
ATOM 664 O O . MET A 1 89 ? -13.385 -3.394 21.676 1.00 98.81 89 MET A O 1
ATOM 668 N N . GLY A 1 90 ? -13.242 -2.820 19.505 1.00 98.62 90 GLY A N 1
ATOM 669 C CA . GLY A 1 90 ? -13.860 -1.505 19.657 1.00 98.62 90 GLY A C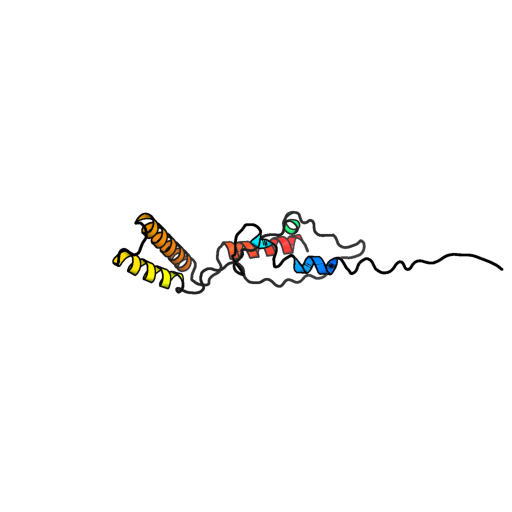A 1
ATOM 670 C C . GLY A 1 90 ? -15.315 -1.578 20.117 1.00 98.62 90 GLY A C 1
ATOM 671 O O . GLY A 1 90 ? -15.709 -0.814 20.989 1.00 98.62 90 GLY A O 1
ATOM 672 N N . GLN A 1 91 ? -16.093 -2.535 19.601 1.00 98.62 91 GLN A N 1
ATOM 673 C CA . GLN A 1 91 ? -17.475 -2.765 20.039 1.00 98.62 91 GLN A CA 1
ATOM 674 C C . GLN A 1 91 ? -17.543 -3.136 21.521 1.00 98.62 91 GLN A C 1
ATOM 676 O O . GLN A 1 91 ? -18.260 -2.491 22.279 1.00 98.62 91 GLN A O 1
ATOM 681 N N . THR A 1 92 ? -16.734 -4.103 21.963 1.00 98.75 92 THR A N 1
ATOM 682 C CA . THR A 1 92 ? -16.667 -4.456 23.388 1.00 98.75 92 THR A CA 1
ATOM 683 C C . THR A 1 92 ? -16.194 -3.280 24.242 1.00 98.75 92 THR A C 1
ATOM 685 O O . THR A 1 92 ? -16.751 -3.046 25.309 1.00 98.75 92 THR A O 1
ATOM 688 N N . ALA A 1 93 ? -15.195 -2.516 23.788 1.00 98.69 93 ALA A N 1
ATOM 689 C CA . ALA A 1 93 ? -14.720 -1.336 24.507 1.00 98.69 93 ALA A CA 1
ATOM 690 C C . ALA A 1 93 ? -15.809 -0.257 24.643 1.00 98.69 93 ALA A C 1
ATOM 692 O O . ALA A 1 93 ? -15.911 0.347 25.704 1.00 98.69 93 ALA A O 1
ATOM 693 N N . SER A 1 94 ? -16.645 -0.052 23.626 1.00 98.31 94 SER A N 1
ATOM 694 C CA . SER A 1 94 ? -17.802 0.853 23.693 1.00 98.31 94 SER A CA 1
ATOM 695 C C . SER A 1 94 ? -18.824 0.375 24.734 1.00 98.31 94 SER A C 1
ATOM 697 O O . SER A 1 94 ? -19.179 1.116 25.649 1.00 98.31 94 SER A O 1
ATOM 699 N N . GLU A 1 95 ? -19.208 -0.906 24.680 1.00 98.44 95 GLU A N 1
ATOM 700 C CA . GLU A 1 95 ? -20.211 -1.502 25.578 1.00 98.44 95 GLU A CA 1
ATOM 701 C C . GLU A 1 95 ? -19.837 -1.408 27.064 1.00 98.44 95 GLU A C 1
ATOM 703 O O . GLU A 1 95 ? -20.712 -1.242 27.915 1.00 98.44 95 GLU A O 1
ATOM 708 N N . VAL A 1 96 ? -18.545 -1.513 27.388 1.00 98.38 96 VAL A N 1
ATOM 709 C CA . VAL A 1 96 ? -18.053 -1.501 28.778 1.00 98.38 96 VAL A CA 1
ATOM 710 C C . VAL A 1 96 ? -17.482 -0.151 29.220 1.00 98.38 96 VAL A C 1
ATOM 712 O O . VAL A 1 96 ? -16.947 -0.059 30.324 1.00 98.38 96 VAL A O 1
ATOM 715 N N . GLY A 1 97 ? -17.548 0.889 28.380 1.00 98.12 97 GLY A N 1
ATOM 716 C CA . GLY A 1 97 ? -16.939 2.193 28.673 1.00 98.12 97 GLY A CA 1
ATOM 717 C C . GLY A 1 97 ? -15.407 2.146 28.784 1.00 98.12 97 GLY A C 1
ATOM 718 O O . GLY A 1 97 ? -14.816 2.826 29.616 1.00 98.12 97 GLY A O 1
ATOM 719 N N . GLY A 1 98 ? -14.755 1.303 27.981 1.00 98.31 98 GLY A N 1
ATOM 720 C CA . GLY A 1 98 ? -13.308 1.068 27.969 1.00 98.31 98 GLY A CA 1
ATOM 721 C C . GLY A 1 98 ? -12.485 2.080 27.163 1.00 98.31 98 GLY A C 1
ATOM 722 O O . GLY A 1 98 ? -11.255 1.998 27.170 1.00 98.31 98 GLY A O 1
ATOM 723 N N . PHE A 1 99 ? -13.122 3.021 26.463 1.00 98.69 99 PHE A N 1
ATOM 724 C CA . PHE A 1 99 ? -12.422 4.130 25.814 1.00 98.69 99 PHE A CA 1
ATOM 725 C C . PHE A 1 99 ? -12.079 5.238 26.814 1.00 98.69 99 PHE A C 1
ATOM 727 O O . PHE A 1 99 ? -12.813 5.511 27.757 1.00 98.69 99 PHE A O 1
ATOM 734 N N . VAL A 1 100 ? -10.953 5.916 26.579 1.00 98.12 100 VAL A N 1
ATOM 735 C CA . VAL A 1 100 ? -10.478 7.020 27.434 1.00 98.12 100 VAL A CA 1
ATOM 736 C C . VAL A 1 100 ? -11.303 8.302 27.284 1.00 98.12 100 VAL A C 1
ATOM 738 O O . VAL A 1 100 ? -11.264 9.164 28.159 1.00 98.12 100 VAL A O 1
ATOM 741 N N . SER A 1 101 ? -12.019 8.445 26.169 1.00 98.44 101 SER A N 1
ATOM 742 C CA . SER A 1 101 ? -12.946 9.538 25.888 1.00 98.44 101 SER A CA 1
ATOM 743 C C . SER A 1 101 ? -13.896 9.146 24.756 1.00 98.44 101 SER A C 1
ATOM 745 O O . SER A 1 101 ? -13.579 8.280 23.937 1.00 98.44 101 SER A O 1
ATOM 747 N N . GLU A 1 102 ? -15.034 9.832 24.675 1.00 98.06 102 GLU A N 1
ATOM 748 C CA . GLU A 1 102 ? -15.996 9.670 23.579 1.00 98.06 102 GLU A CA 1
ATOM 749 C C . GLU A 1 102 ? -15.378 10.026 22.211 1.00 98.06 102 GLU A C 1
ATOM 751 O O . GLU A 1 102 ? -15.601 9.343 21.216 1.00 98.06 102 GLU A O 1
ATOM 756 N N . GLU A 1 103 ? -14.518 11.048 22.159 1.00 98.50 103 GLU A N 1
ATOM 757 C CA . GLU A 1 103 ? -13.799 11.435 20.936 1.00 98.50 103 GLU A CA 1
ATOM 758 C C . GLU A 1 103 ? -12.862 10.322 20.435 1.00 98.50 103 GLU A C 1
ATOM 760 O O . GLU A 1 103 ? -12.784 10.054 19.230 1.00 98.50 103 GLU A O 1
ATOM 765 N N . ALA A 1 104 ? -12.162 9.645 21.354 1.00 98.56 104 ALA A N 1
ATOM 766 C CA . ALA A 1 104 ? -11.279 8.533 21.015 1.00 98.56 104 ALA A CA 1
ATOM 767 C C . ALA A 1 104 ? -12.072 7.337 20.471 1.00 98.56 104 ALA A C 1
ATOM 769 O O . ALA A 1 104 ? -11.645 6.720 19.492 1.00 98.56 104 ALA A O 1
ATOM 770 N N . GLU A 1 105 ? -13.232 7.045 21.064 1.00 98.56 105 GLU A N 1
ATOM 771 C CA . GLU A 1 105 ? -14.158 6.022 20.577 1.00 98.56 105 GLU A CA 1
ATOM 772 C C . GLU A 1 105 ? -14.622 6.323 19.149 1.00 98.56 105 GLU A C 1
ATOM 774 O O . GLU A 1 105 ? -14.419 5.505 18.246 1.00 98.56 105 GLU A O 1
ATOM 779 N N . GLN A 1 106 ? -15.180 7.514 18.921 1.00 98.56 106 GLN A N 1
ATOM 780 C CA . GLN A 1 106 ? -15.699 7.920 17.613 1.00 98.56 106 GLN A CA 1
ATOM 7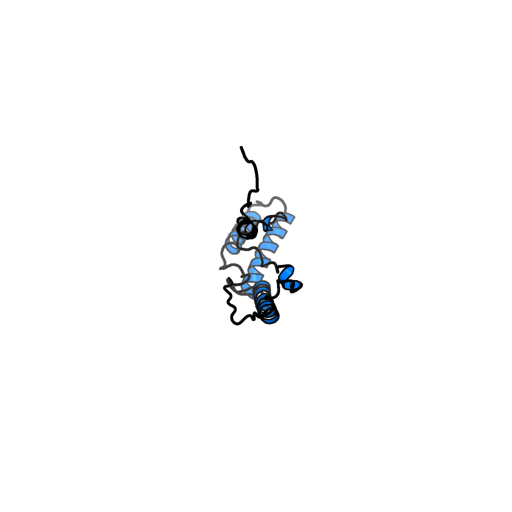81 C C . GLN A 1 106 ? -14.609 7.860 16.537 1.00 98.56 106 GLN A C 1
ATOM 783 O O . GLN A 1 106 ? -14.820 7.293 15.462 1.00 98.56 106 GLN A O 1
ATOM 788 N N . THR A 1 107 ? -13.417 8.376 16.846 1.00 98.69 107 THR A N 1
ATOM 789 C CA . THR A 1 107 ? -12.276 8.379 15.921 1.00 98.69 107 THR A CA 1
ATOM 790 C C . THR A 1 107 ? -11.803 6.963 15.601 1.00 98.69 107 THR A C 1
ATOM 792 O O . THR A 1 107 ? -11.565 6.632 14.437 1.00 98.69 107 THR A O 1
ATOM 795 N N . PHE A 1 108 ? -11.664 6.103 16.613 1.00 98.75 108 PHE A N 1
ATOM 796 C CA . PHE A 1 108 ? -11.235 4.720 16.414 1.00 98.75 108 PHE A CA 1
ATOM 797 C C . PHE A 1 108 ? -12.235 3.951 15.547 1.00 98.75 108 PHE A C 1
ATOM 799 O O . PHE A 1 108 ? -11.845 3.350 14.542 1.00 98.75 108 PHE A O 1
ATOM 806 N N . MET A 1 109 ? -13.522 4.015 15.894 1.00 98.56 109 MET A N 1
ATOM 807 C CA . MET A 1 109 ? -14.576 3.290 15.184 1.00 98.56 109 MET A CA 1
ATOM 808 C C . MET A 1 109 ? -14.725 3.778 13.739 1.00 98.56 109 MET A C 1
ATOM 810 O O . MET A 1 109 ? -14.841 2.952 12.831 1.00 98.56 109 MET A O 1
ATOM 814 N N . ALA A 1 110 ? -14.632 5.091 13.502 1.00 98.69 110 ALA A N 1
ATOM 815 C CA . ALA A 1 110 ? -14.659 5.661 12.157 1.00 98.69 110 ALA A CA 1
ATOM 816 C C . ALA A 1 110 ? -13.469 5.193 11.303 1.00 98.69 110 ALA A C 1
ATOM 818 O O . ALA A 1 110 ? -13.660 4.765 10.166 1.00 98.69 110 ALA A O 1
ATOM 819 N N . ASN A 1 111 ? -12.249 5.204 11.852 1.00 98.75 111 ASN A N 1
ATOM 820 C CA . ASN A 1 111 ? -11.052 4.766 11.126 1.00 98.75 111 ASN A CA 1
ATOM 821 C C . ASN A 1 111 ? -11.094 3.273 10.774 1.00 98.75 111 ASN A C 1
ATOM 823 O O . ASN A 1 111 ? -10.742 2.889 9.656 1.00 98.75 111 ASN A O 1
ATOM 827 N N . VAL A 1 112 ? -11.532 2.427 11.713 1.00 98.75 112 VAL A N 1
ATOM 828 C CA . VAL A 1 112 ? -11.685 0.985 11.469 1.00 98.75 112 VAL A CA 1
ATOM 829 C C . VAL A 1 112 ? -12.752 0.730 10.405 1.00 98.75 112 VAL A C 1
ATOM 831 O O . VAL A 1 112 ? -12.534 -0.085 9.512 1.00 98.75 112 VAL A O 1
ATOM 834 N N . GLN A 1 113 ? -13.883 1.436 10.448 1.00 98.75 113 GLN A N 1
ATOM 835 C CA . GLN A 1 113 ? -14.925 1.263 9.438 1.00 98.75 113 GLN A CA 1
ATOM 836 C C . GLN A 1 113 ? -14.459 1.743 8.056 1.00 98.75 113 GLN A C 1
ATOM 838 O O . GLN A 1 113 ? -14.622 1.016 7.082 1.00 98.75 113 GLN A O 1
ATOM 843 N N . ALA A 1 114 ? -13.771 2.884 7.975 1.00 98.75 114 ALA A N 1
ATOM 844 C CA . ALA A 1 114 ? -13.258 3.412 6.712 1.00 98.75 114 ALA A CA 1
ATOM 845 C C . ALA A 1 114 ? -12.271 2.455 6.018 1.00 98.75 114 ALA A C 1
ATOM 847 O O . ALA A 1 114 ? -12.332 2.283 4.800 1.00 98.75 114 ALA A O 1
ATOM 848 N N . ILE A 1 115 ? -11.370 1.799 6.766 1.00 98.56 115 ILE A N 1
ATOM 849 C CA . ILE A 1 115 ? -10.451 0.823 6.158 1.00 98.56 115 ILE A CA 1
ATOM 850 C C . ILE A 1 115 ? -11.170 -0.465 5.737 1.00 98.56 115 ILE A C 1
ATOM 852 O O . ILE A 1 115 ? -10.777 -1.060 4.733 1.00 98.56 115 ILE A O 1
ATOM 856 N N . ILE A 1 116 ? -12.220 -0.887 6.452 1.00 98.75 116 ILE A N 1
ATOM 857 C CA . ILE A 1 116 ? -13.073 -2.008 6.027 1.00 98.75 116 ILE A CA 1
ATOM 858 C C . ILE A 1 116 ? -13.745 -1.654 4.705 1.00 98.75 116 ILE A C 1
ATOM 860 O O . ILE A 1 116 ? -13.596 -2.397 3.739 1.00 98.75 116 ILE A O 1
ATOM 864 N N . ASP A 1 117 ? -14.407 -0.501 4.639 1.00 98.75 117 ASP A N 1
ATOM 865 C CA . ASP A 1 117 ? -15.151 -0.067 3.455 1.00 98.75 117 ASP A CA 1
ATOM 866 C C . ASP A 1 117 ? -14.229 0.046 2.238 1.00 98.75 117 ASP A C 1
ATOM 868 O O . ASP A 1 117 ? -14.529 -0.518 1.187 1.00 98.75 117 ASP A O 1
ATOM 872 N N . ALA A 1 118 ? -13.043 0.639 2.408 1.00 98.62 118 ALA A N 1
ATOM 873 C CA . ALA A 1 118 ? -12.047 0.724 1.343 1.00 98.62 118 ALA A CA 1
ATOM 874 C C . ALA A 1 118 ? -11.593 -0.658 0.830 1.00 98.62 118 ALA A C 1
ATOM 876 O O . ALA A 1 118 ? -11.346 -0.826 -0.365 1.00 98.62 118 ALA A O 1
ATOM 877 N N . ASN A 1 119 ? -11.468 -1.665 1.705 1.00 98.69 119 ASN A N 1
ATOM 878 C CA . ASN A 1 119 ? -11.093 -3.022 1.289 1.00 98.69 119 ASN A CA 1
ATOM 879 C C . ASN A 1 119 ? -12.274 -3.829 0.734 1.00 98.69 119 ASN A C 1
ATOM 881 O O . ASN A 1 119 ? -12.056 -4.685 -0.123 1.00 98.69 119 ASN A O 1
ATOM 885 N N . VAL A 1 120 ? -13.503 -3.565 1.179 1.00 98.50 120 VAL A N 1
ATOM 886 C CA . VAL A 1 120 ? -14.720 -4.141 0.593 1.00 98.50 120 VAL A CA 1
ATOM 887 C C . VAL A 1 120 ? -14.915 -3.612 -0.826 1.00 98.50 120 VAL A C 1
ATOM 889 O O . VAL A 1 120 ? -15.113 -4.407 -1.741 1.00 98.50 120 VAL A O 1
ATOM 892 N N . GLU A 1 121 ? -14.789 -2.299 -1.023 1.00 98.56 121 GLU A N 1
ATOM 893 C CA . GLU A 1 121 ? -14.931 -1.646 -2.326 1.00 98.56 121 GLU A CA 1
ATOM 894 C C . GLU A 1 121 ? -13.832 -2.077 -3.306 1.00 98.56 121 GLU A C 1
ATOM 896 O O . GLU A 1 121 ? -14.121 -2.491 -4.428 1.00 98.56 121 GLU A O 1
ATOM 901 N N . ASN A 1 122 ? -12.563 -2.032 -2.884 1.00 98.50 122 ASN A N 1
ATOM 902 C CA . ASN A 1 122 ? -11.433 -2.392 -3.747 1.00 98.50 122 ASN A CA 1
ATOM 903 C C . ASN A 1 122 ? -11.279 -3.914 -3.940 1.00 98.50 122 ASN A C 1
ATOM 905 O O . ASN A 1 122 ? -10.599 -4.365 -4.864 1.00 98.50 122 ASN A O 1
ATOM 909 N N . GLY A 1 123 ? -11.865 -4.711 -3.048 1.00 98.56 123 GLY A N 1
ATOM 910 C CA . GLY A 1 123 ? -11.621 -6.142 -2.919 1.00 98.56 123 GLY A CA 1
ATOM 911 C C . GLY A 1 123 ? -10.391 -6.441 -2.059 1.00 98.56 123 GLY A C 1
ATOM 912 O O . GLY A 1 123 ? -9.271 -5.990 -2.332 1.00 98.56 123 GLY A O 1
ATOM 913 N N . TYR A 1 124 ? -10.586 -7.262 -1.024 1.00 98.62 124 TYR A N 1
ATOM 914 C CA . TYR A 1 124 ? -9.495 -7.698 -0.161 1.00 98.62 124 TYR A CA 1
ATOM 915 C C . TYR A 1 124 ? -8.403 -8.393 -0.967 1.00 98.62 124 TYR A C 1
ATOM 917 O O . TYR A 1 124 ? -8.630 -9.213 -1.855 1.00 98.62 124 TYR A O 1
ATOM 925 N N . GLY A 1 125 ? -7.179 -8.030 -0.628 1.00 97.94 125 GLY A N 1
ATOM 926 C CA . GLY A 1 125 ? -5.974 -8.522 -1.238 1.00 97.94 125 GLY A CA 1
ATOM 927 C C . GLY A 1 125 ? -5.695 -7.896 -2.588 1.00 97.94 125 GLY A C 1
ATOM 928 O O . GLY A 1 125 ? -4.610 -8.159 -3.068 1.00 97.94 125 GLY A O 1
ATOM 929 N N . MET A 1 126 ? -6.556 -7.086 -3.204 1.00 98.56 126 MET A N 1
ATOM 930 C CA . MET A 1 126 ? -6.315 -6.526 -4.542 1.00 98.56 126 MET A CA 1
ATOM 931 C C . MET A 1 126 ? -5.248 -5.419 -4.548 1.00 98.56 126 MET A C 1
ATOM 933 O O . MET A 1 126 ? -4.895 -4.863 -3.505 1.00 98.56 126 MET A O 1
ATOM 937 N N . LEU A 1 127 ? -4.702 -5.111 -5.735 1.00 98.38 127 LEU A N 1
ATOM 938 C CA . LEU A 1 127 ? -3.882 -3.907 -5.925 1.00 98.38 127 LEU A CA 1
ATOM 939 C C . LEU A 1 127 ? -4.699 -2.672 -5.549 1.00 98.38 127 LEU A C 1
ATOM 941 O O . LEU A 1 127 ? -5.891 -2.610 -5.832 1.00 98.38 127 LEU A O 1
ATOM 945 N N . THR A 1 128 ? -4.048 -1.691 -4.934 1.00 98.69 128 THR A N 1
ATOM 946 C CA . THR A 1 128 ? -4.642 -0.362 -4.770 1.00 98.69 128 THR A CA 1
ATOM 947 C C . THR A 1 128 ? -4.371 0.484 -6.011 1.00 98.69 128 THR A C 1
ATOM 949 O O . THR A 1 128 ? -3.463 0.178 -6.794 1.00 98.69 128 THR A O 1
ATOM 952 N N . GLY A 1 129 ? -5.080 1.608 -6.156 1.00 98.31 129 GLY A N 1
ATOM 953 C CA . GLY A 1 129 ? -4.756 2.606 -7.182 1.00 98.31 129 GLY A CA 1
ATOM 954 C C . GLY A 1 129 ? -3.290 3.058 -7.115 1.00 98.31 129 GLY A C 1
ATOM 955 O O . GLY A 1 129 ? -2.618 3.143 -8.138 1.00 98.31 129 GLY A O 1
ATOM 956 N N . GLN A 1 130 ? -2.739 3.223 -5.905 1.00 98.31 130 GLN A N 1
ATOM 957 C CA . GLN A 1 130 ? -1.314 3.515 -5.720 1.00 98.31 130 GLN A CA 1
ATOM 958 C C . GLN A 1 130 ? -0.423 2.403 -6.297 1.00 98.31 130 GLN A C 1
ATOM 960 O O . GLN A 1 130 ? 0.557 2.700 -6.978 1.00 98.31 130 GLN A O 1
ATOM 965 N N . GLY A 1 131 ? -0.757 1.134 -6.050 1.00 98.31 131 GLY A N 1
ATOM 966 C CA . GLY A 1 131 ? -0.010 -0.006 -6.583 1.00 98.31 131 GLY A CA 1
ATOM 967 C C . GLY A 1 131 ? -0.010 -0.069 -8.108 1.00 98.31 131 GLY A C 1
ATOM 968 O O . GLY A 1 131 ? 1.024 -0.368 -8.709 1.00 98.31 131 GLY A O 1
ATOM 969 N N . ALA A 1 132 ? -1.137 0.269 -8.737 1.00 98.38 132 ALA A N 1
ATOM 970 C CA . ALA A 1 132 ? -1.235 0.385 -10.189 1.00 98.38 132 ALA A CA 1
ATOM 971 C C . ALA A 1 132 ? -0.350 1.526 -10.725 1.00 98.38 132 ALA A C 1
ATOM 973 O O . ALA A 1 132 ? 0.484 1.297 -11.605 1.00 98.38 132 ALA A O 1
ATOM 974 N N . THR A 1 133 ? -0.450 2.723 -10.138 1.00 98.31 133 THR A N 1
ATOM 975 C CA . THR A 1 133 ? 0.345 3.898 -10.536 1.00 98.31 133 THR A CA 1
ATOM 976 C C . THR A 1 133 ? 1.848 3.667 -10.386 1.00 98.31 133 THR A C 1
ATOM 978 O O . THR A 1 133 ? 2.629 4.106 -11.232 1.00 98.31 133 THR A O 1
ATOM 981 N N . GLN A 1 134 ? 2.279 2.944 -9.346 1.00 98.25 134 GLN A N 1
ATOM 982 C CA . GLN A 1 134 ? 3.687 2.584 -9.155 1.00 98.25 134 GLN A CA 1
ATOM 983 C C . GLN A 1 134 ? 4.238 1.831 -10.373 1.00 98.25 134 GLN A C 1
ATOM 985 O O . GLN A 1 134 ? 5.256 2.242 -10.931 1.00 98.25 134 GLN A O 1
ATOM 990 N N . HIS A 1 135 ? 3.554 0.776 -10.828 1.00 98.19 135 HIS A N 1
ATOM 991 C CA . HIS A 1 135 ? 4.010 -0.009 -11.977 1.00 98.19 135 HIS A CA 1
ATOM 992 C C . HIS A 1 135 ? 3.850 0.712 -13.309 1.00 98.19 135 HIS A C 1
ATOM 994 O O . HIS A 1 135 ? 4.745 0.604 -14.143 1.00 98.19 135 HIS A O 1
ATOM 1000 N N . GLN A 1 136 ? 2.772 1.476 -13.503 1.00 98.31 136 GLN A N 1
ATOM 1001 C CA . GLN A 1 136 ? 2.622 2.311 -14.698 1.00 98.31 136 GLN A CA 1
ATOM 1002 C C . GLN A 1 136 ? 3.794 3.290 -14.818 1.00 98.31 136 GLN A C 1
ATOM 1004 O O . GLN A 1 136 ? 4.443 3.358 -15.858 1.00 98.31 136 GLN A O 1
ATOM 1009 N N . GLY A 1 137 ? 4.146 3.972 -13.725 1.00 96.88 137 GLY A N 1
ATOM 1010 C CA . GLY A 1 137 ? 5.296 4.870 -13.700 1.00 96.88 137 GLY A CA 1
ATOM 1011 C C . GLY A 1 137 ? 6.628 4.150 -13.933 1.00 96.88 137 GLY A C 1
ATOM 1012 O O . GLY A 1 137 ? 7.478 4.668 -14.655 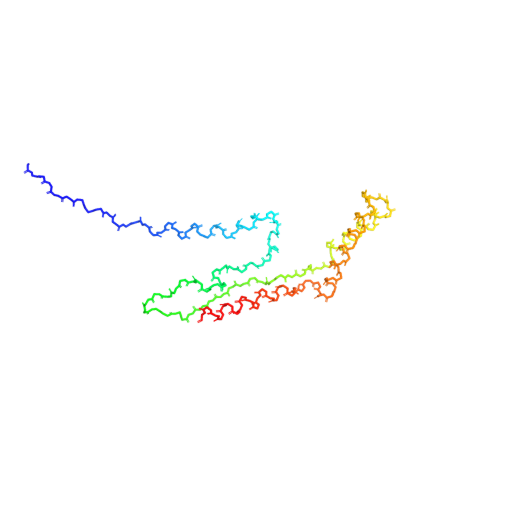1.00 96.88 137 GLY A O 1
ATOM 1013 N N . ILE A 1 138 ? 6.826 2.967 -13.337 1.00 97.12 138 ILE A N 1
ATOM 1014 C CA . ILE A 1 138 ? 8.033 2.153 -13.570 1.00 97.12 138 ILE A CA 1
ATOM 1015 C C . ILE A 1 138 ? 8.136 1.766 -15.049 1.00 97.12 138 ILE A C 1
ATOM 1017 O O . ILE A 1 138 ? 9.203 1.935 -15.632 1.00 97.12 138 ILE A O 1
ATOM 1021 N N . GLY A 1 139 ? 7.039 1.313 -15.660 1.00 96.94 139 GLY A N 1
ATOM 1022 C CA . GLY A 1 139 ? 6.983 0.962 -17.078 1.00 96.94 139 GLY A CA 1
ATOM 1023 C C . GLY A 1 139 ? 7.317 2.146 -17.984 1.00 96.94 139 GLY A C 1
ATOM 1024 O O . GLY A 1 139 ? 8.192 2.028 -18.839 1.00 96.94 139 GLY A O 1
ATOM 1025 N N . SER A 1 140 ? 6.707 3.311 -17.744 1.00 96.50 140 SER A N 1
ATOM 1026 C CA . SER A 1 140 ? 6.983 4.525 -18.523 1.00 96.50 140 SER A CA 1
ATOM 1027 C C . SER A 1 140 ? 8.453 4.936 -18.456 1.00 96.50 140 SER A C 1
ATOM 1029 O O . SER A 1 140 ? 9.052 5.236 -19.484 1.00 96.50 140 SER A O 1
ATOM 1031 N N . ARG A 1 141 ? 9.067 4.903 -17.268 1.00 96.44 141 ARG A N 1
ATOM 1032 C CA . ARG A 1 141 ? 10.491 5.247 -17.114 1.00 96.44 141 ARG A CA 1
ATOM 1033 C C . ARG A 1 141 ? 11.418 4.188 -17.699 1.00 96.44 141 ARG A C 1
ATOM 1035 O O . ARG A 1 141 ? 12.473 4.530 -18.219 1.00 96.44 141 ARG A O 1
ATOM 1042 N N . ALA A 1 142 ? 11.037 2.912 -17.635 1.00 95.19 142 ALA A N 1
ATOM 1043 C CA . ALA A 1 142 ? 11.786 1.851 -18.297 1.00 95.19 142 ALA A CA 1
ATOM 1044 C C . ALA A 1 142 ? 11.800 2.061 -19.817 1.00 95.19 142 ALA A C 1
ATOM 1046 O O . ALA A 1 142 ? 12.860 1.953 -20.421 1.00 95.19 142 ALA A O 1
ATOM 1047 N N . TYR A 1 143 ? 10.666 2.425 -20.416 1.00 94.69 143 TYR A N 1
ATOM 1048 C CA . TYR A 1 143 ? 10.596 2.770 -21.837 1.00 94.69 143 TYR A CA 1
ATOM 1049 C C . TYR A 1 143 ? 11.388 4.038 -22.180 1.00 94.69 143 TYR A C 1
ATOM 1051 O O . TYR A 1 143 ? 12.077 4.081 -23.182 1.00 94.69 143 TYR A O 1
ATOM 1059 N N . GLN A 1 144 ? 11.331 5.078 -21.347 1.00 92.62 144 GLN A N 1
ATOM 1060 C CA . GLN A 1 144 ? 12.066 6.322 -21.614 1.00 92.62 144 GLN A CA 1
ATOM 1061 C C . GLN A 1 144 ? 13.590 6.162 -21.529 1.00 92.62 144 GLN A C 1
ATOM 1063 O O . GLN A 1 144 ? 14.321 6.970 -22.094 1.00 92.62 144 GLN A O 1
ATOM 1068 N N . ARG A 1 145 ? 14.076 5.168 -20.778 1.00 91.19 145 ARG A N 1
ATOM 1069 C CA . ARG A 1 145 ? 15.508 4.967 -20.521 1.00 91.19 145 ARG A CA 1
ATOM 1070 C C . ARG A 1 145 ? 16.209 4.121 -21.578 1.00 91.19 145 ARG A C 1
ATOM 1072 O O . ARG A 1 145 ? 17.406 4.312 -21.772 1.00 91.19 145 ARG A O 1
ATOM 1079 N N . ASN A 1 146 ? 15.516 3.142 -22.154 1.00 82.88 146 ASN A N 1
ATOM 1080 C CA . ASN A 1 146 ? 16.108 2.139 -23.044 1.00 82.88 146 ASN A CA 1
ATOM 1081 C C . ASN A 1 146 ? 15.533 2.287 -24.449 1.00 82.88 146 ASN A C 1
ATOM 1083 O O . ASN A 1 146 ? 16.304 2.066 -25.402 1.00 82.88 146 ASN A O 1
#